Protein AF-A0A3D3T0Q2-F1 (afdb_monomer)

Sequence (87 aa):
LYTALQTGVIDATEWVAPYNDLASGFHQVAKYYYYPGWHETGSTLEMIINKEAWESLPADLQAMVETASRAANQHMLDEYTARNNAA

Structure (mmCIF, N/CA/C/O backbone):
data_AF-A0A3D3T0Q2-F1
#
_entry.id   AF-A0A3D3T0Q2-F1
#
loop_
_atom_site.group_PDB
_atom_site.id
_atom_site.type_symbol
_atom_site.label_atom_id
_atom_site.label_alt_id
_atom_site.label_comp_id
_atom_site.label_asym_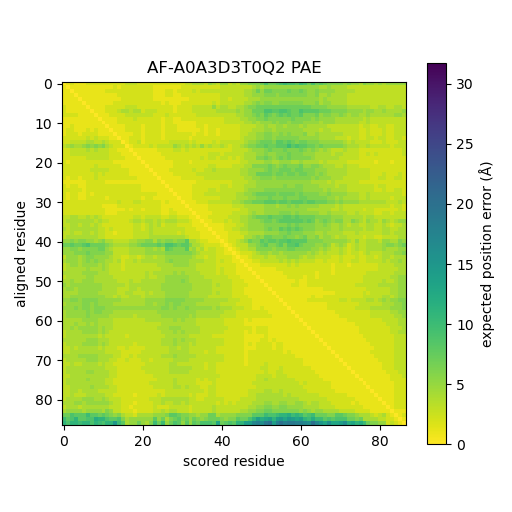id
_atom_site.label_entity_id
_atom_site.label_seq_id
_atom_site.pdbx_PDB_ins_code
_atom_site.Cartn_x
_atom_site.Cartn_y
_atom_site.Cartn_z
_atom_site.occupancy
_atom_site.B_iso_or_equiv
_atom_site.auth_seq_id
_atom_site.auth_comp_id
_atom_site.auth_asym_id
_atom_site.auth_atom_id
_atom_site.pdbx_PDB_model_num
ATOM 1 N N . LEU A 1 1 ? 8.543 9.016 -8.386 1.00 93.06 1 LEU A N 1
ATOM 2 C CA . LEU A 1 1 ? 9.279 7.857 -8.941 1.00 93.06 1 LEU A CA 1
ATOM 3 C C . LEU A 1 1 ? 9.423 7.942 -10.458 1.00 93.06 1 LEU A C 1
ATOM 5 O O . LEU A 1 1 ? 10.556 8.004 -10.908 1.00 93.06 1 LEU A O 1
ATOM 9 N N . TYR A 1 2 ? 8.335 8.062 -11.237 1.00 96.81 2 TYR A N 1
ATOM 10 C CA . TYR A 1 2 ? 8.402 8.066 -12.712 1.00 96.81 2 TYR A CA 1
ATOM 11 C C . TYR A 1 2 ? 9.415 9.067 -13.282 1.00 96.81 2 TYR A C 1
ATOM 13 O O . TYR A 1 2 ? 10.316 8.673 -14.008 1.00 96.81 2 TYR A O 1
ATOM 21 N N . THR A 1 3 ? 9.328 10.347 -12.902 1.00 97.50 3 THR A N 1
ATOM 22 C CA . THR A 1 3 ? 10.255 11.378 -13.400 1.00 97.50 3 THR A CA 1
ATOM 23 C C . THR A 1 3 ? 11.703 11.082 -13.027 1.00 97.50 3 THR A C 1
ATOM 25 O O . THR A 1 3 ? 12.572 11.248 -13.866 1.00 97.50 3 THR A O 1
ATOM 28 N N . ALA A 1 4 ? 11.967 10.611 -11.804 1.00 97.81 4 ALA A N 1
ATOM 29 C CA . ALA A 1 4 ? 13.323 10.273 -11.369 1.00 97.81 4 ALA A CA 1
ATOM 30 C C . ALA A 1 4 ? 13.904 9.098 -12.172 1.00 97.81 4 ALA A C 1
ATOM 32 O O . ALA A 1 4 ? 15.087 9.113 -12.498 1.00 97.81 4 ALA A O 1
ATOM 33 N N . LEU A 1 5 ? 13.068 8.116 -12.521 1.00 97.75 5 LEU A N 1
ATOM 34 C CA . LEU A 1 5 ? 13.440 7.001 -13.389 1.00 97.75 5 LEU A CA 1
ATOM 35 C C . LEU A 1 5 ? 13.647 7.473 -14.839 1.00 97.75 5 LEU A C 1
ATOM 37 O O . LEU A 1 5 ? 14.629 7.113 -15.475 1.00 97.75 5 LEU A O 1
ATOM 41 N N . GLN A 1 6 ? 12.771 8.349 -15.343 1.00 97.94 6 GLN A N 1
ATOM 42 C CA . GL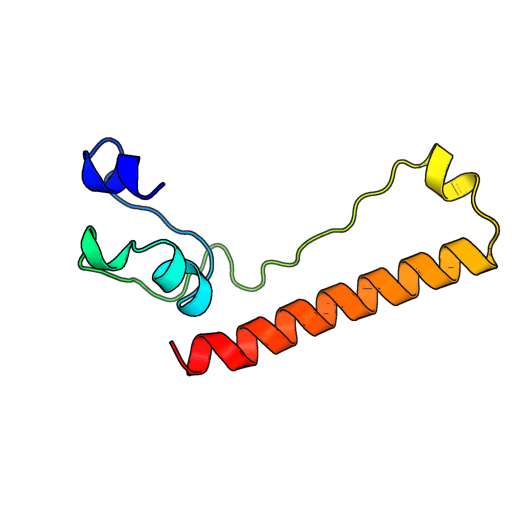N A 1 6 ? 12.862 8.932 -16.684 1.00 97.94 6 GLN A CA 1
ATOM 43 C C . GLN A 1 6 ? 14.127 9.781 -16.874 1.00 97.94 6 GLN A C 1
ATOM 45 O O . GLN A 1 6 ? 14.729 9.758 -17.945 1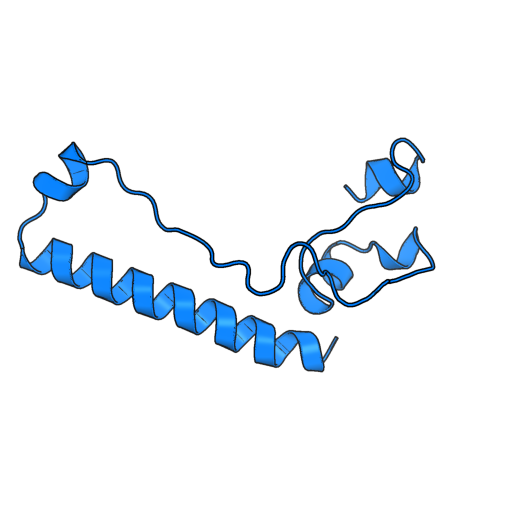.00 97.94 6 GLN A O 1
ATOM 50 N N . THR A 1 7 ? 14.515 10.558 -15.860 1.00 97.94 7 THR A N 1
ATOM 51 C CA . THR A 1 7 ? 15.701 11.424 -15.910 1.00 97.94 7 THR A CA 1
ATOM 52 C C . THR A 1 7 ? 16.991 10.702 -15.527 1.00 97.94 7 THR A C 1
ATOM 54 O O . THR A 1 7 ? 18.054 11.316 -15.601 1.00 97.94 7 THR A O 1
ATOM 57 N N . GLY A 1 8 ? 16.920 9.432 -15.113 1.00 96.75 8 GLY A N 1
ATOM 58 C CA . GLY A 1 8 ? 18.081 8.657 -14.670 1.00 96.75 8 GLY A CA 1
ATOM 59 C C . GLY A 1 8 ? 18.657 9.107 -13.324 1.00 96.75 8 GLY A C 1
ATOM 60 O O . GLY A 1 8 ? 19.824 8.862 -13.047 1.00 96.75 8 GLY A O 1
ATOM 61 N N . VAL A 1 9 ? 17.868 9.787 -12.484 1.00 98.50 9 VAL A N 1
ATOM 62 C CA . VAL A 1 9 ? 18.250 10.070 -11.085 1.00 98.50 9 VAL A CA 1
ATOM 63 C C . VAL A 1 9 ? 18.254 8.781 -10.257 1.00 98.50 9 VAL A C 1
ATOM 65 O O . VAL A 1 9 ? 19.024 8.667 -9.307 1.00 98.50 9 VAL A O 1
ATOM 68 N N . ILE A 1 10 ? 17.402 7.818 -10.623 1.00 98.31 10 ILE A N 1
ATOM 69 C CA . ILE A 1 10 ? 17.402 6.451 -10.093 1.00 98.31 10 ILE A CA 1
ATOM 70 C C . ILE A 1 10 ? 17.483 5.453 -11.251 1.00 98.31 10 ILE A C 1
ATOM 72 O O . ILE A 1 10 ? 16.875 5.673 -12.298 1.00 98.31 10 ILE A O 1
ATOM 76 N N . ASP A 1 11 ? 18.196 4.347 -11.040 1.00 98.19 11 ASP A N 1
ATOM 77 C CA . ASP A 1 11 ? 18.392 3.305 -12.062 1.00 98.19 11 ASP A CA 1
ATOM 78 C C . ASP A 1 11 ? 17.261 2.266 -12.087 1.00 98.19 11 ASP A C 1
ATOM 80 O O . ASP A 1 11 ? 17.016 1.610 -13.099 1.00 98.19 11 ASP A O 1
ATOM 84 N N . ALA A 1 12 ? 16.576 2.095 -10.956 1.00 97.81 12 ALA A N 1
ATOM 85 C CA . ALA A 1 12 ? 15.490 1.144 -10.777 1.00 97.81 12 ALA A CA 1
ATOM 86 C C . ALA A 1 12 ? 14.494 1.659 -9.731 1.00 97.81 12 ALA A C 1
ATOM 88 O O . ALA A 1 12 ? 14.832 2.484 -8.882 1.00 97.81 12 ALA A O 1
ATOM 89 N N . THR A 1 13 ? 13.268 1.150 -9.790 1.00 97.38 13 THR A N 1
ATOM 90 C CA . THR A 1 13 ? 12.232 1.370 -8.779 1.00 97.38 13 THR A CA 1
ATOM 91 C C . THR A 1 13 ? 11.450 0.082 -8.584 1.00 97.38 13 THR A C 1
ATOM 93 O O . THR A 1 13 ? 11.323 -0.719 -9.511 1.00 97.38 13 THR A O 1
ATOM 96 N N . GLU A 1 14 ? 10.905 -0.082 -7.391 1.00 96.25 14 GLU A N 1
ATOM 97 C CA . GLU A 1 14 ? 9.782 -0.972 -7.117 1.00 96.25 14 GLU A CA 1
ATOM 98 C C . GLU A 1 14 ? 8.573 -0.112 -6.706 1.00 96.25 14 GLU A C 1
ATOM 100 O O . GLU A 1 14 ? 8.720 1.114 -6.571 1.00 96.25 14 GLU A O 1
ATOM 105 N N . TRP A 1 15 ? 7.381 -0.711 -6.645 1.00 94.62 15 TRP A N 1
ATOM 106 C CA . TRP A 1 15 ? 6.210 -0.019 -6.112 1.00 94.62 15 TRP A CA 1
ATOM 107 C C . TRP A 1 15 ? 5.158 -0.958 -5.513 1.00 94.62 15 TRP A C 1
ATOM 109 O O . TRP A 1 15 ? 5.070 -1.062 -4.299 1.00 94.62 15 TRP A O 1
ATOM 119 N N . VAL A 1 16 ? 4.299 -1.594 -6.321 1.00 93.75 16 VAL A N 1
ATOM 120 C CA . VAL A 1 16 ? 3.277 -2.509 -5.776 1.00 93.75 16 VAL A CA 1
ATOM 121 C C . VAL A 1 16 ? 3.114 -3.740 -6.655 1.00 93.75 16 VAL A C 1
ATOM 123 O O . VAL A 1 16 ? 3.472 -4.846 -6.259 1.00 93.75 16 VAL A O 1
ATOM 126 N N . ALA A 1 17 ? 2.505 -3.575 -7.828 1.00 90.94 17 ALA A N 1
ATOM 127 C CA . ALA A 1 17 ? 2.053 -4.676 -8.671 1.00 90.94 17 ALA A CA 1
ATOM 128 C C . ALA A 1 17 ? 1.568 -4.135 -10.031 1.00 90.94 17 ALA A C 1
ATOM 130 O O . ALA A 1 17 ? 1.335 -2.925 -10.148 1.00 90.94 17 ALA A O 1
ATOM 131 N N . PRO A 1 18 ? 1.336 -4.998 -11.041 1.00 94.25 18 PRO A N 1
ATOM 132 C CA . PRO A 1 18 ? 1.011 -4.573 -12.402 1.00 94.25 18 PRO A CA 1
ATOM 133 C C . PRO A 1 18 ? -0.101 -3.521 -12.505 1.00 94.25 18 PRO A C 1
ATO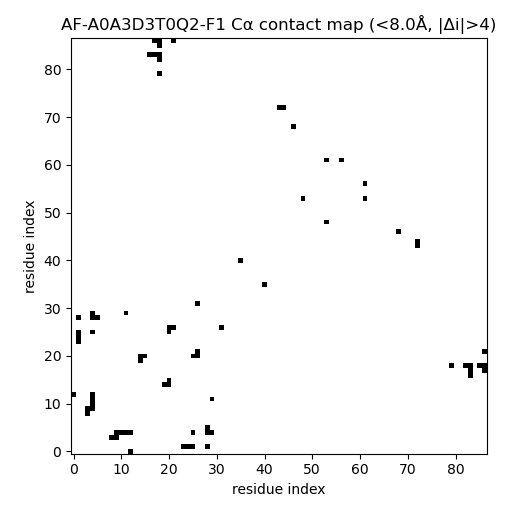M 135 O O . PRO A 1 18 ? 0.059 -2.536 -13.223 1.00 94.25 18 PRO A O 1
ATOM 138 N N . TYR A 1 19 ? -1.194 -3.664 -11.747 1.00 94.50 19 TYR A N 1
ATOM 139 C CA . TYR A 1 19 ? -2.321 -2.728 -11.789 1.00 94.50 19 TYR A CA 1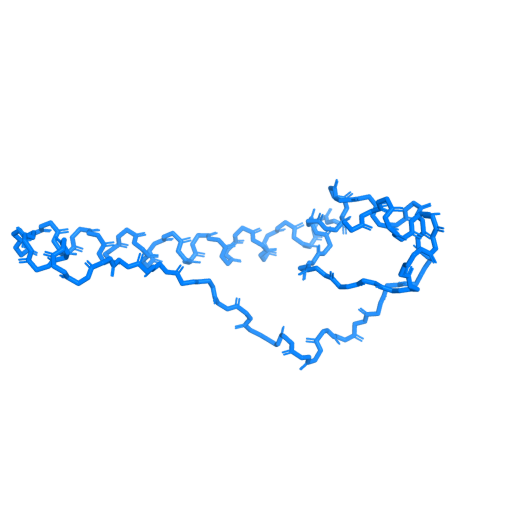
ATOM 140 C C . TYR A 1 19 ? -1.910 -1.285 -11.437 1.00 94.50 19 TYR A C 1
ATOM 142 O O . TYR A 1 19 ? -2.267 -0.339 -12.144 1.00 94.50 19 TYR A O 1
ATOM 150 N N . ASN A 1 20 ? -1.106 -1.105 -10.387 1.00 94.06 20 ASN A N 1
ATOM 151 C CA . ASN A 1 20 ? -0.652 0.218 -9.949 1.00 94.06 20 ASN A CA 1
ATOM 152 C C . ASN A 1 20 ? 0.526 0.726 -10.780 1.00 94.06 20 ASN A C 1
ATOM 154 O O . ASN A 1 20 ? 0.636 1.926 -11.055 1.00 94.06 20 ASN A O 1
ATOM 158 N N . ASP A 1 21 ? 1.413 -0.177 -11.179 1.00 96.06 21 ASP A N 1
ATOM 159 C CA . ASP A 1 21 ? 2.634 0.159 -11.901 1.00 96.06 21 ASP A CA 1
ATOM 160 C C . ASP A 1 21 ? 2.314 0.597 -13.340 1.00 96.06 21 ASP A C 1
ATOM 162 O O . ASP A 1 21 ? 2.962 1.504 -13.875 1.00 96.06 21 ASP A O 1
ATOM 166 N N . LEU A 1 22 ? 1.254 0.038 -13.943 1.00 94.31 22 LEU A N 1
ATOM 167 C CA . LEU A 1 22 ? 0.683 0.521 -15.202 1.00 94.31 22 LEU A CA 1
ATOM 168 C C . LEU A 1 22 ? 0.194 1.962 -15.086 1.00 94.31 22 LEU A C 1
ATOM 170 O O . LEU A 1 22 ? 0.566 2.793 -15.916 1.00 94.31 22 LEU A O 1
ATOM 174 N N . ALA A 1 23 ? -0.596 2.267 -14.051 1.00 94.06 23 ALA A N 1
ATOM 175 C CA . ALA A 1 23 ? -1.085 3.622 -13.800 1.00 94.06 23 ALA A CA 1
ATOM 176 C C . ALA A 1 23 ? 0.069 4.609 -13.549 1.00 94.06 23 ALA A C 1
ATOM 178 O O . ALA A 1 23 ? 0.000 5.768 -13.952 1.00 94.06 23 ALA A O 1
ATOM 179 N N . SER A 1 24 ? 1.153 4.131 -12.932 1.00 94.56 24 SER A N 1
ATOM 180 C CA . SER A 1 24 ? 2.372 4.908 -12.676 1.00 94.56 24 SER A CA 1
ATOM 181 C C . SER A 1 24 ? 3.266 5.070 -13.914 1.00 94.56 24 SER A C 1
ATOM 183 O O . SER A 1 24 ? 4.187 5.886 -13.905 1.00 94.56 24 SER A O 1
ATOM 185 N N . GLY A 1 25 ? 3.006 4.314 -14.986 1.00 96.56 25 GLY A N 1
ATOM 186 C CA . GLY A 1 25 ? 3.650 4.463 -16.290 1.00 96.56 25 GLY A CA 1
ATOM 187 C C . GLY A 1 25 ? 5.073 3.914 -16.390 1.00 96.56 25 GLY A C 1
ATOM 188 O O . GLY A 1 25 ? 5.723 4.146 -17.404 1.00 96.56 25 GLY A O 1
ATOM 189 N N . PHE A 1 26 ? 5.588 3.177 -15.398 1.00 97.25 26 PHE A N 1
ATOM 190 C CA . PHE A 1 26 ? 7.009 2.781 -15.364 1.00 97.25 26 PHE A CA 1
ATOM 191 C C . PHE A 1 26 ? 7.466 1.997 -16.602 1.00 97.25 26 PHE A C 1
ATOM 193 O O . PHE A 1 26 ? 8.594 2.175 -17.056 1.00 97.25 26 PHE A O 1
ATOM 200 N N . HIS A 1 27 ? 6.568 1.222 -17.214 1.00 96.00 27 HIS A N 1
ATOM 201 C CA . HIS A 1 27 ? 6.801 0.496 -18.467 1.00 96.00 27 HIS A CA 1
ATOM 202 C C . HIS A 1 27 ? 7.203 1.393 -19.657 1.00 96.00 27 HIS A C 1
ATOM 204 O O . HIS A 1 27 ? 7.772 0.908 -20.631 1.00 96.00 27 HIS A O 1
ATOM 210 N N . GLN A 1 28 ? 6.919 2.700 -19.604 1.00 97.31 28 GLN A N 1
ATOM 211 C CA . GLN A 1 28 ? 7.291 3.656 -20.654 1.00 97.31 28 GLN A CA 1
ATOM 212 C C . GLN A 1 28 ? 8.770 4.058 -20.586 1.00 97.31 28 GLN A C 1
ATOM 214 O O . GLN A 1 28 ? 9.332 4.506 -21.585 1.00 97.31 28 GLN A O 1
ATOM 219 N N . VAL A 1 29 ? 9.401 3.912 -19.416 1.00 97.50 29 VAL A N 1
ATOM 220 C CA . VAL A 1 29 ? 10.765 4.398 -19.140 1.00 97.50 29 VAL A CA 1
ATOM 221 C C . VAL A 1 29 ? 11.711 3.302 -18.639 1.00 97.50 29 VAL A C 1
ATOM 223 O O . VAL A 1 29 ? 12.923 3.481 -18.703 1.00 97.50 29 VAL A O 1
ATOM 226 N N . ALA A 1 30 ? 11.190 2.145 -18.222 1.00 97.38 30 ALA A N 1
ATOM 227 C CA . ALA A 1 30 ? 11.957 0.961 -17.849 1.00 97.38 30 ALA A CA 1
ATOM 228 C C . ALA A 1 30 ? 11.470 -0.279 -18.612 1.00 97.38 30 ALA A C 1
ATOM 230 O O . ALA A 1 30 ? 10.276 -0.552 -18.700 1.00 97.38 30 ALA A O 1
ATOM 231 N N . LYS A 1 31 ? 12.419 -1.041 -19.170 1.00 96.56 31 LYS A N 1
ATOM 232 C CA . LYS A 1 31 ? 12.134 -2.194 -20.048 1.00 96.56 31 LYS A CA 1
ATOM 233 C C . LYS A 1 31 ? 11.957 -3.516 -19.310 1.00 96.56 31 LYS A C 1
ATOM 235 O O . LYS A 1 31 ? 11.359 -4.437 -19.856 1.00 96.56 31 LYS A O 1
ATOM 240 N N . TYR A 1 32 ? 12.544 -3.637 -18.125 1.00 97.44 32 TYR A N 1
ATOM 241 C CA . TYR A 1 32 ? 12.594 -4.891 -17.385 1.00 97.44 32 TYR A CA 1
ATOM 242 C C . TYR A 1 32 ? 11.712 -4.797 -16.153 1.00 97.44 32 TYR A C 1
ATOM 244 O O . TYR A 1 32 ? 11.871 -3.878 -15.353 1.00 97.44 32 TYR A O 1
ATOM 252 N N . TYR A 1 33 ? 10.824 -5.777 -15.998 1.00 96.75 33 TYR A N 1
ATOM 253 C CA . TYR A 1 33 ? 9.959 -5.906 -14.836 1.00 96.75 33 TYR A CA 1
ATOM 254 C C . TYR A 1 33 ? 10.221 -7.256 -14.166 1.00 96.75 33 TYR A C 1
ATOM 256 O O . TYR A 1 33 ? 9.886 -8.310 -14.706 1.00 96.75 33 TYR A O 1
ATOM 264 N N . TYR A 1 34 ? 10.931 -7.223 -13.038 1.00 97.00 34 TYR A N 1
ATOM 265 C CA . TYR A 1 34 ? 11.379 -8.418 -12.324 1.00 97.00 34 TYR A CA 1
ATOM 266 C C . TYR A 1 34 ? 10.310 -8.930 -11.354 1.00 97.00 34 TYR A C 1
ATOM 268 O O . TYR A 1 34 ? 9.568 -8.149 -10.766 1.00 97.00 34 TYR A O 1
ATOM 276 N N . TYR A 1 35 ? 10.276 -10.249 -11.148 1.00 94.38 35 TYR A N 1
ATOM 277 C CA . TYR A 1 35 ? 9.417 -10.917 -10.169 1.00 94.38 35 TYR A CA 1
ATOM 278 C C . TYR A 1 35 ? 10.116 -12.175 -9.597 1.00 94.38 35 TYR A C 1
ATOM 280 O O . TYR A 1 35 ? 10.984 -12.736 -10.273 1.00 94.38 35 TYR A O 1
ATOM 288 N N . PRO A 1 36 ? 9.744 -12.653 -8.389 1.00 94.25 36 PRO A N 1
ATOM 289 C CA . PRO A 1 36 ? 8.847 -12.003 -7.431 1.00 94.25 36 PRO A CA 1
ATOM 290 C C . PRO A 1 36 ? 9.547 -10.876 -6.652 1.00 94.25 36 PRO A C 1
ATOM 292 O O . PRO A 1 36 ? 10.770 -10.879 -6.495 1.00 94.25 36 PRO A O 1
ATOM 295 N N . GLY A 1 37 ? 8.760 -9.944 -6.107 1.00 93.94 37 GLY A N 1
ATOM 296 C CA . GLY A 1 37 ? 9.213 -8.969 -5.111 1.00 93.94 37 GLY A CA 1
ATOM 297 C C . GLY A 1 37 ? 9.489 -9.652 -3.771 1.00 93.94 37 GLY A C 1
ATOM 298 O O . GLY A 1 37 ? 8.705 -9.557 -2.840 1.00 93.94 37 GLY A O 1
ATOM 299 N N . TRP A 1 38 ? 10.590 -10.397 -3.674 1.00 94.94 38 TRP A N 1
ATOM 300 C CA . TRP A 1 38 ? 10.905 -11.262 -2.527 1.00 94.94 38 TRP A CA 1
ATOM 301 C C . TRP A 1 38 ? 11.098 -10.516 -1.197 1.00 94.94 38 TRP A C 1
ATOM 303 O O . TRP A 1 38 ? 11.050 -11.144 -0.142 1.00 94.94 38 TRP A O 1
ATOM 313 N N . HIS A 1 39 ? 11.308 -9.200 -1.235 1.00 95.56 39 HIS A N 1
ATOM 314 C CA . HIS A 1 39 ? 11.361 -8.354 -0.043 1.00 95.56 39 HI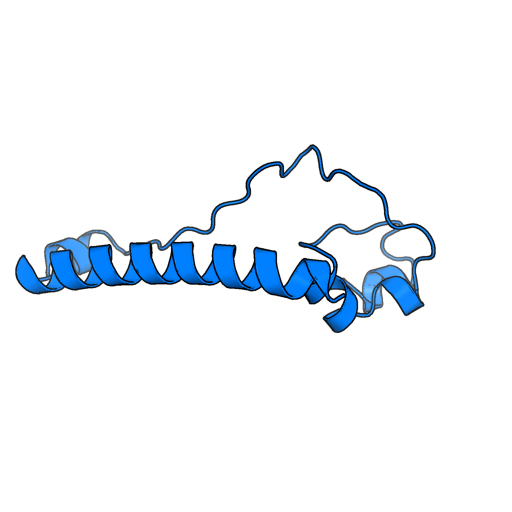S A CA 1
ATOM 315 C C . HIS A 1 39 ? 9.959 -8.028 0.511 1.00 95.56 39 HIS A C 1
ATOM 317 O O . HIS A 1 39 ? 9.831 -7.743 1.696 1.00 95.56 39 HIS A O 1
ATOM 323 N N . GLU A 1 40 ? 8.913 -8.162 -0.311 1.00 94.50 40 GLU A N 1
ATOM 324 C CA . GLU A 1 40 ? 7.522 -7.811 -0.009 1.00 94.50 40 GLU A CA 1
ATOM 325 C C . GLU A 1 40 ? 6.565 -8.949 -0.397 1.00 94.50 40 GLU A C 1
ATOM 327 O O . GLU A 1 40 ? 5.712 -8.846 -1.273 1.00 94.50 40 GLU A O 1
ATOM 332 N N . THR A 1 41 ? 6.706 -10.092 0.274 1.00 90.81 41 THR A N 1
ATOM 333 C CA . THR A 1 41 ? 5.911 -11.299 -0.036 1.00 90.81 41 THR A CA 1
ATOM 334 C C . THR A 1 41 ? 4.449 -11.238 0.425 1.00 90.81 41 THR A C 1
ATOM 336 O O . THR A 1 41 ? 3.664 -12.117 0.073 1.00 90.81 41 THR A O 1
ATOM 339 N N . GLY A 1 42 ? 4.074 -10.223 1.207 1.00 89.44 42 GLY A N 1
ATOM 340 C CA . GLY A 1 42 ? 2.750 -10.104 1.820 1.00 89.44 42 GLY A CA 1
ATOM 341 C C . GLY A 1 42 ? 2.533 -8.761 2.513 1.00 89.44 42 GLY A C 1
ATOM 342 O O . GLY A 1 42 ? 2.161 -8.728 3.687 1.00 89.44 42 GLY A O 1
ATOM 343 N N . SER A 1 43 ? 2.808 -7.658 1.812 1.00 89.50 43 SER A N 1
ATOM 344 C CA . SER A 1 43 ? 2.662 -6.303 2.354 1.00 89.50 43 SER A CA 1
ATOM 345 C C . SER A 1 43 ? 1.214 -6.035 2.769 1.00 89.50 43 SER A C 1
ATOM 347 O O . SER A 1 43 ? 0.302 -5.988 1.945 1.00 89.50 43 SER A O 1
ATOM 349 N N . THR A 1 44 ? 1.003 -5.877 4.075 1.00 91.00 44 THR A N 1
ATOM 350 C CA . THR A 1 44 ? -0.296 -5.538 4.660 1.00 91.00 44 THR A CA 1
ATOM 351 C C . THR A 1 44 ? -0.272 -4.078 5.077 1.00 91.00 44 THR A C 1
ATOM 353 O O . THR A 1 44 ? 0.645 -3.654 5.775 1.00 91.00 44 THR A O 1
ATOM 356 N N . LEU A 1 45 ? -1.279 -3.308 4.664 1.00 92.00 45 LEU A N 1
ATOM 357 C CA . LEU A 1 45 ? -1.409 -1.919 5.095 1.00 92.00 45 LEU A CA 1
ATOM 358 C C . LEU A 1 45 ? -2.091 -1.825 6.459 1.00 92.00 45 LEU A C 1
ATOM 360 O O . LEU A 1 45 ? -3.010 -2.587 6.774 1.00 92.00 45 LEU A O 1
ATOM 364 N N . GLU A 1 46 ? -1.656 -0.849 7.245 1.00 94.19 46 GLU A N 1
ATOM 365 C CA . GLU A 1 46 ? -2.093 -0.647 8.621 1.00 94.19 46 GLU A CA 1
ATOM 366 C C . GLU A 1 46 ? -3.017 0.564 8.732 1.00 94.19 46 GLU A C 1
ATOM 368 O O . GLU A 1 46 ? -2.832 1.585 8.067 1.00 94.19 46 GLU A O 1
ATOM 373 N N . MET A 1 47 ? -3.995 0.472 9.633 1.00 96.56 47 MET A N 1
ATOM 374 C CA . MET A 1 47 ? -4.733 1.636 10.100 1.00 96.56 47 MET A CA 1
ATOM 375 C C . MET A 1 47 ? -4.239 1.987 11.499 1.00 96.56 47 MET A C 1
ATOM 377 O O . MET A 1 47 ? -4.429 1.223 12.443 1.00 96.56 47 MET A O 1
ATOM 381 N N . ILE A 1 48 ? -3.605 3.149 11.624 1.00 97.75 48 ILE A N 1
ATOM 382 C CA . ILE A 1 48 ? -3.022 3.619 12.881 1.00 97.75 48 ILE A CA 1
ATOM 383 C C . ILE A 1 48 ? -3.910 4.728 13.441 1.00 97.75 48 ILE A C 1
ATOM 385 O O . ILE A 1 48 ? -4.234 5.689 12.744 1.00 97.75 48 ILE A O 1
ATOM 389 N N . ILE A 1 49 ? -4.290 4.603 14.712 1.00 97.94 49 ILE A N 1
ATOM 390 C CA . ILE A 1 49 ? -5.127 5.575 15.420 1.00 97.94 49 ILE A CA 1
ATOM 391 C C . ILE A 1 49 ? -4.345 6.108 16.620 1.00 97.94 49 ILE A C 1
ATOM 393 O O . ILE A 1 49 ? -3.658 5.355 17.312 1.00 97.94 49 ILE A O 1
ATOM 397 N N . ASN A 1 50 ? -4.462 7.409 16.896 1.00 98.62 50 ASN A N 1
ATOM 398 C CA . ASN A 1 50 ? -4.000 7.959 18.166 1.00 98.62 50 ASN A CA 1
ATOM 399 C C . ASN A 1 50 ? -4.706 7.248 19.337 1.00 98.62 50 ASN A C 1
ATOM 401 O O . ASN A 1 50 ? -5.926 7.082 19.334 1.00 98.62 50 ASN A O 1
ATOM 405 N N . LYS A 1 51 ? -3.929 6.864 20.351 1.00 98.44 51 LYS A N 1
ATOM 406 C CA . LYS A 1 51 ? -4.425 6.074 21.479 1.00 98.44 51 LYS A CA 1
ATOM 407 C C . LYS A 1 51 ? -5.504 6.793 22.296 1.00 98.44 51 LYS A C 1
ATOM 409 O O . LYS A 1 51 ? -6.523 6.188 22.597 1.00 98.44 51 LYS A O 1
ATOM 414 N N . GLU A 1 52 ? -5.311 8.068 22.622 1.00 98.75 52 GLU A N 1
ATOM 415 C CA . GLU A 1 52 ? -6.275 8.834 23.427 1.00 98.75 52 GLU A CA 1
ATOM 416 C C . GLU A 1 52 ? -7.600 9.009 22.675 1.00 98.75 52 GLU A C 1
ATOM 418 O O . GLU A 1 52 ? -8.675 8.832 23.245 1.00 98.75 52 GLU A O 1
ATOM 423 N N . ALA A 1 53 ? -7.530 9.281 21.368 1.00 98.56 53 ALA A N 1
ATOM 424 C CA . ALA A 1 53 ? -8.704 9.346 20.506 1.00 98.56 53 ALA A CA 1
ATOM 425 C C . ALA A 1 53 ? -9.458 8.010 20.479 1.00 98.56 53 ALA A C 1
ATOM 427 O O . ALA A 1 53 ? -10.677 7.998 20.637 1.00 98.56 53 ALA A O 1
ATOM 428 N N . TRP A 1 54 ? -8.740 6.892 20.336 1.00 98.50 54 TRP A N 1
ATOM 429 C CA . TRP A 1 54 ? -9.317 5.550 20.384 1.00 98.50 54 TRP A CA 1
ATOM 430 C C . TRP A 1 54 ? -10.021 5.262 21.712 1.00 98.50 54 TRP A C 1
ATOM 432 O O . TRP A 1 54 ? -11.170 4.824 21.727 1.00 98.50 54 TRP A O 1
ATOM 442 N N . GLU A 1 55 ? -9.355 5.551 22.828 1.00 98.50 55 GLU A N 1
ATOM 443 C CA . GLU A 1 55 ? -9.878 5.313 24.176 1.00 98.50 55 GLU A CA 1
ATOM 444 C C . GLU A 1 55 ? -11.061 6.232 24.518 1.00 98.50 55 GLU A C 1
ATOM 446 O O . GLU A 1 55 ? -11.900 5.863 25.336 1.00 98.50 55 GLU A O 1
ATOM 451 N N . SER A 1 56 ? -11.174 7.397 23.866 1.00 98.50 56 SER A N 1
ATOM 452 C CA . SER A 1 56 ? -12.328 8.293 24.013 1.00 98.50 56 SER A CA 1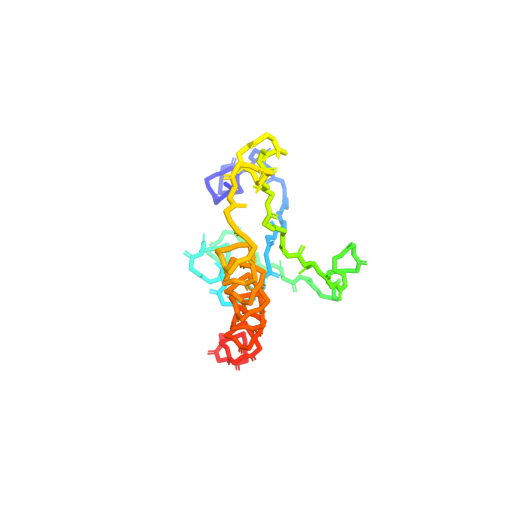
ATOM 453 C C . SER A 1 56 ? -13.609 7.777 23.345 1.00 98.50 56 SER A C 1
ATOM 455 O O . SER A 1 56 ? -14.697 8.276 23.643 1.00 98.50 56 SER A O 1
ATOM 457 N N . LEU A 1 57 ? -13.500 6.796 22.441 1.00 98.56 57 LEU A N 1
ATOM 458 C CA . LEU A 1 57 ? -14.654 6.234 21.749 1.00 98.56 57 LEU A CA 1
ATOM 459 C C . LEU A 1 57 ? -15.442 5.294 22.676 1.0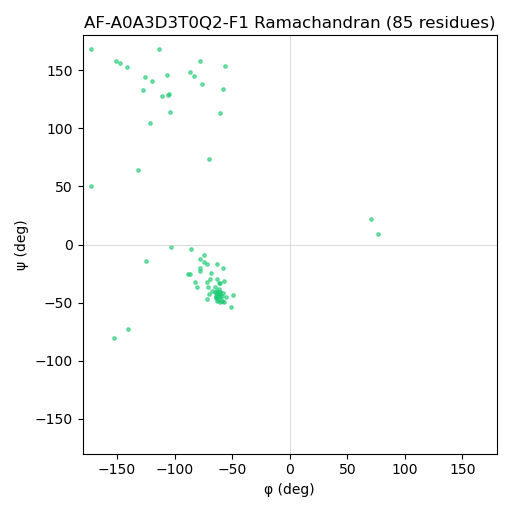0 98.56 57 LEU A C 1
ATOM 461 O O . LEU A 1 57 ? -14.852 4.449 23.352 1.00 98.56 57 LEU A O 1
ATOM 465 N N . PRO A 1 58 ? -16.783 5.360 22.659 1.00 98.75 58 PRO A N 1
ATOM 466 C CA . PRO A 1 58 ? -17.629 4.307 23.204 1.00 98.75 58 PRO A CA 1
ATOM 467 C C . PRO A 1 58 ? -17.331 2.935 22.575 1.00 98.75 58 PRO A C 1
ATOM 469 O O . PRO A 1 58 ? -16.894 2.840 21.425 1.00 98.75 58 PRO A O 1
ATOM 472 N N . ALA A 1 59 ? -17.604 1.862 23.320 1.00 98.62 59 ALA A N 1
ATOM 473 C CA . ALA A 1 59 ? -17.254 0.495 22.923 1.00 98.62 59 ALA A CA 1
ATOM 474 C C . ALA A 1 59 ? -17.905 0.042 21.600 1.00 98.62 59 ALA A C 1
ATOM 476 O O . ALA A 1 59 ? -17.306 -0.715 20.840 1.00 98.62 59 ALA A O 1
ATOM 477 N N . ASP A 1 60 ? -19.117 0.511 21.300 1.00 98.69 60 ASP A N 1
ATOM 478 C CA . ASP A 1 60 ? -19.794 0.235 20.032 1.00 98.69 60 ASP A CA 1
ATOM 479 C C . ASP A 1 60 ? -19.084 0.907 18.850 1.00 98.69 60 ASP A C 1
ATOM 481 O O . ASP A 1 60 ? -18.904 0.277 17.809 1.00 98.69 60 ASP A O 1
ATOM 485 N N . LEU A 1 61 ? -18.602 2.142 19.019 1.00 98.75 61 LEU A N 1
ATOM 486 C CA . LEU A 1 61 ? -17.837 2.835 17.982 1.00 98.75 61 LEU A CA 1
ATOM 487 C C . LEU A 1 61 ? -16.443 2.232 17.786 1.00 98.75 61 LEU A C 1
ATOM 489 O O . LEU A 1 61 ? -15.999 2.119 16.644 1.00 98.75 61 LEU A O 1
ATOM 493 N N . GLN A 1 62 ? -15.779 1.783 18.855 1.00 98.75 62 GLN A N 1
ATOM 494 C CA . GLN A 1 62 ? -14.539 1.006 18.732 1.00 98.75 62 GLN A CA 1
ATOM 495 C C . GLN A 1 62 ? -14.775 -0.257 17.885 1.00 98.75 62 GLN A C 1
ATOM 497 O O . GLN A 1 62 ? -14.088 -0.482 16.889 1.00 98.75 62 GLN A O 1
ATOM 502 N N . ALA A 1 63 ? -15.824 -1.027 18.191 1.00 98.69 63 ALA A N 1
ATOM 503 C CA . ALA A 1 63 ? -16.162 -2.230 17.431 1.00 98.69 63 ALA A CA 1
ATOM 504 C C . ALA A 1 63 ? -16.483 -1.939 15.951 1.00 98.69 63 ALA A C 1
ATOM 506 O O . ALA A 1 63 ? -16.093 -2.704 15.061 1.00 98.69 63 ALA A O 1
ATOM 507 N N . MET A 1 64 ? -17.171 -0.828 15.662 1.00 98.75 64 MET A N 1
ATOM 508 C CA . MET A 1 64 ? -17.446 -0.401 14.285 1.00 98.75 64 MET A CA 1
ATOM 509 C C . MET A 1 64 ? -16.164 -0.074 13.525 1.00 98.75 64 MET A C 1
ATOM 511 O O . MET A 1 64 ? -16.010 -0.510 12.384 1.00 98.75 64 MET A O 1
ATOM 515 N N . VAL A 1 65 ? -15.241 0.660 14.150 1.00 98.44 65 VAL A N 1
ATOM 516 C CA . VAL A 1 65 ? -13.965 1.018 13.529 1.00 98.44 65 VAL A CA 1
ATOM 517 C C . VAL A 1 65 ? -13.136 -0.233 13.247 1.00 98.44 65 VAL A C 1
ATOM 519 O O . VAL A 1 65 ? -12.730 -0.418 12.105 1.00 98.44 65 VAL A O 1
ATOM 522 N N . GLU A 1 66 ? -12.969 -1.141 14.215 1.00 98.25 66 GLU A N 1
ATOM 523 C CA . GLU A 1 66 ? -12.260 -2.414 13.997 1.00 98.25 66 GLU A CA 1
ATOM 524 C C . GLU A 1 66 ? -12.860 -3.217 12.838 1.00 98.25 66 GLU A C 1
ATOM 526 O O . GLU A 1 66 ? -12.143 -3.722 11.970 1.00 98.25 66 GLU A O 1
ATOM 531 N N . THR A 1 67 ? -14.190 -3.318 12.797 1.00 98.56 67 THR A N 1
ATOM 53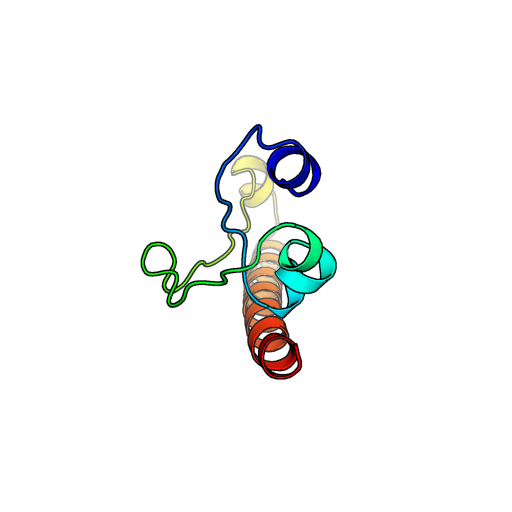2 C CA . THR A 1 67 ? -14.897 -4.050 11.741 1.00 98.56 67 THR A CA 1
ATOM 533 C C . THR A 1 67 ? -14.662 -3.411 10.375 1.00 98.56 67 THR A C 1
ATOM 535 O O . THR A 1 67 ? -14.348 -4.114 9.411 1.00 98.56 67 THR A O 1
ATOM 538 N N . ALA A 1 68 ? -14.764 -2.083 10.291 1.00 98.31 68 ALA A N 1
ATOM 539 C CA . ALA A 1 68 ? -14.529 -1.338 9.063 1.00 98.31 68 ALA A CA 1
ATOM 540 C C . ALA A 1 68 ? -13.078 -1.477 8.581 1.00 98.31 68 ALA A C 1
ATOM 542 O O . ALA A 1 68 ? -12.860 -1.712 7.396 1.00 98.31 68 ALA A O 1
ATOM 543 N N . SER A 1 69 ? -12.089 -1.411 9.478 1.00 98.12 69 SER A N 1
ATOM 544 C CA . SER A 1 69 ? -10.674 -1.595 9.131 1.00 98.12 69 SER A CA 1
ATOM 545 C C . SER A 1 69 ? -10.399 -2.977 8.557 1.00 98.12 69 SER A C 1
ATOM 547 O O . SER A 1 69 ? -9.725 -3.095 7.535 1.00 98.12 69 SER A O 1
ATOM 549 N N . ARG A 1 70 ? -10.947 -4.028 9.181 1.00 97.44 70 ARG A N 1
ATOM 550 C CA . ARG A 1 70 ? -10.795 -5.409 8.695 1.00 97.44 70 ARG A CA 1
ATOM 551 C C . ARG A 1 70 ? -11.445 -5.584 7.325 1.00 97.44 70 ARG A C 1
ATOM 553 O O . ARG A 1 70 ? -10.834 -6.171 6.438 1.00 97.44 70 ARG A O 1
ATOM 560 N N . ALA A 1 71 ? -12.648 -5.041 7.140 1.00 98.00 71 ALA A N 1
ATOM 561 C CA . ALA A 1 71 ? -13.347 -5.081 5.860 1.00 98.00 71 ALA A CA 1
ATOM 562 C C . ALA A 1 71 ? -12.589 -4.318 4.762 1.00 98.00 71 ALA A C 1
ATOM 564 O O . ALA A 1 71 ? -12.435 -4.837 3.661 1.00 98.00 71 ALA A O 1
ATOM 565 N N . ALA A 1 72 ? -12.073 -3.123 5.059 1.00 97.69 72 ALA A N 1
ATOM 566 C CA . ALA A 1 72 ? -11.296 -2.328 4.111 1.00 97.69 72 ALA A CA 1
ATOM 567 C C . ALA A 1 72 ? -9.983 -3.023 3.717 1.00 97.69 72 ALA A C 1
ATOM 569 O O . ALA A 1 72 ? -9.626 -3.036 2.540 1.00 97.69 72 ALA A O 1
ATOM 570 N N . ASN A 1 73 ? -9.291 -3.641 4.680 1.00 96.88 73 ASN A N 1
ATOM 571 C CA . ASN A 1 73 ? -8.061 -4.386 4.423 1.00 96.88 73 ASN A CA 1
ATOM 572 C C . ASN A 1 73 ? -8.312 -5.606 3.516 1.00 96.88 73 ASN A C 1
ATOM 574 O O . ASN A 1 73 ? -7.606 -5.784 2.525 1.00 96.88 73 ASN A O 1
ATOM 578 N N . GLN A 1 74 ? -9.368 -6.384 3.787 1.00 96.56 74 GLN A N 1
ATOM 579 C CA . GLN A 1 74 ? -9.753 -7.507 2.927 1.00 96.56 74 GLN A CA 1
ATOM 580 C C . GLN A 1 74 ? -10.170 -7.035 1.530 1.00 96.56 74 GLN A C 1
ATOM 582 O O . GLN A 1 74 ? -9.701 -7.577 0.534 1.00 96.56 74 GLN A O 1
ATOM 587 N N . HIS A 1 75 ? -11.000 -5.991 1.448 1.00 96.62 75 HIS A N 1
ATOM 588 C CA . HIS A 1 75 ? -11.451 -5.435 0.174 1.00 96.62 75 HIS A CA 1
ATOM 589 C C . HIS A 1 75 ? -10.275 -4.986 -0.702 1.00 96.62 75 HIS A C 1
ATOM 591 O O . HIS A 1 75 ? -10.264 -5.242 -1.902 1.00 96.62 75 HIS A O 1
ATOM 597 N N . MET A 1 76 ? -9.265 -4.348 -0.106 1.00 95.62 76 MET A N 1
ATOM 598 C CA . MET A 1 76 ? -8.042 -3.967 -0.809 1.00 95.62 76 MET A CA 1
ATOM 599 C C . MET A 1 76 ? -7.329 -5.191 -1.405 1.00 95.62 76 MET A C 1
ATOM 601 O O . MET A 1 76 ? -6.973 -5.171 -2.583 1.00 95.62 76 MET A O 1
ATOM 605 N N . LEU A 1 77 ? -7.131 -6.259 -0.624 1.00 94.75 77 LEU A N 1
ATOM 606 C CA . LEU A 1 77 ? -6.486 -7.483 -1.110 1.00 94.75 77 LEU A CA 1
ATOM 607 C C . LEU A 1 77 ? -7.285 -8.137 -2.248 1.00 94.75 77 LEU A C 1
ATOM 609 O O . LEU A 1 77 ? -6.701 -8.558 -3.251 1.00 94.75 77 LEU A O 1
ATOM 613 N N . ASP A 1 78 ? -8.609 -8.190 -2.113 1.00 95.25 78 ASP A N 1
ATOM 614 C CA . ASP A 1 78 ? -9.505 -8.743 -3.128 1.00 95.25 78 ASP A CA 1
ATOM 615 C C . ASP A 1 78 ? -9.419 -7.935 -4.434 1.00 95.25 78 ASP A C 1
ATOM 617 O O . ASP A 1 78 ? -9.300 -8.508 -5.521 1.00 95.25 78 ASP A O 1
ATOM 621 N N . GLU A 1 79 ? -9.408 -6.601 -4.337 1.00 94.56 79 GLU A N 1
ATOM 622 C CA . GLU A 1 79 ? -9.270 -5.705 -5.487 1.00 94.56 79 GLU A CA 1
ATOM 623 C C . GLU A 1 79 ? -7.931 -5.905 -6.207 1.00 94.56 79 GLU A C 1
ATOM 625 O O . GLU A 1 79 ? -7.921 -6.074 -7.429 1.00 94.56 79 GLU A O 1
ATOM 630 N N . TYR A 1 80 ? -6.810 -5.945 -5.478 1.00 93.56 80 TYR A N 1
ATOM 631 C CA . TYR A 1 80 ? -5.496 -6.209 -6.074 1.00 93.56 80 TYR A CA 1
ATOM 632 C C . TYR A 1 80 ? -5.433 -7.585 -6.730 1.00 93.56 80 TYR A C 1
ATOM 634 O O . TYR A 1 80 ? -4.926 -7.711 -7.845 1.00 93.56 80 TYR A O 1
ATOM 642 N N . THR A 1 81 ? -5.979 -8.611 -6.077 1.00 92.94 81 THR A N 1
ATOM 643 C CA . THR A 1 81 ? -6.026 -9.971 -6.626 1.00 92.94 81 THR A CA 1
ATOM 644 C C . THR A 1 81 ? -6.813 -10.007 -7.936 1.00 92.94 81 THR A C 1
ATOM 646 O O . THR A 1 81 ? -6.391 -10.649 -8.897 1.00 92.94 81 THR A O 1
ATOM 649 N N . ALA A 1 82 ? -7.935 -9.289 -8.017 1.00 94.00 82 ALA A N 1
ATOM 650 C CA . ALA A 1 82 ? -8.740 -9.223 -9.231 1.00 94.00 82 ALA A CA 1
ATOM 651 C C . ALA A 1 82 ? -8.066 -8.403 -10.345 1.00 94.00 82 ALA A C 1
ATOM 653 O O . ALA A 1 82 ? -8.022 -8.841 -11.494 1.00 94.00 82 ALA A O 1
ATOM 654 N N . ARG A 1 83 ? -7.547 -7.211 -10.024 1.00 94.19 83 ARG A N 1
ATOM 655 C CA . ARG A 1 83 ? -7.081 -6.241 -11.028 1.00 94.19 83 ARG A CA 1
ATOM 656 C C . ARG A 1 83 ? -5.676 -6.504 -11.544 1.00 94.19 83 ARG A C 1
ATOM 658 O O . ARG A 1 83 ? -5.433 -6.260 -12.720 1.00 94.19 83 ARG A O 1
ATOM 665 N N . ASN A 1 84 ? -4.775 -7.050 -10.726 1.00 91.75 84 ASN A N 1
ATOM 666 C CA . ASN A 1 84 ? -3.427 -7.395 -11.189 1.00 91.75 84 ASN A CA 1
ATOM 667 C C . ASN A 1 84 ? -3.438 -8.478 -12.274 1.00 91.75 84 ASN A C 1
ATOM 669 O O . ASN A 1 84 ? -2.569 -8.473 -13.134 1.00 91.75 84 ASN A O 1
ATOM 673 N N . ASN A 1 85 ? -4.427 -9.375 -12.267 1.00 85.69 85 ASN A N 1
ATOM 674 C CA . ASN A 1 85 ? -4.562 -10.421 -13.286 1.00 85.69 85 ASN A CA 1
ATOM 675 C C . ASN A 1 85 ? -5.064 -9.899 -14.643 1.00 85.69 85 ASN A C 1
ATOM 677 O O . ASN A 1 85 ? -5.002 -10.624 -15.632 1.00 85.69 85 ASN A O 1
ATOM 681 N N . ALA A 1 86 ? -5.604 -8.678 -14.683 1.00 87.00 86 ALA A N 1
ATOM 682 C CA . ALA A 1 86 ? -6.130 -8.047 -15.894 1.00 87.00 86 ALA A CA 1
ATOM 683 C C . ALA A 1 86 ? -5.184 -6.984 -16.487 1.00 87.00 86 ALA A C 1
ATOM 685 O O . ALA A 1 86 ? -5.524 -6.380 -17.505 1.00 87.00 86 ALA A O 1
ATOM 686 N N . ALA A 1 87 ? -4.056 -6.733 -15.822 1.00 81.62 87 ALA A N 1
ATOM 687 C CA . ALA A 1 87 ? -3.039 -5.750 -16.178 1.00 81.62 87 ALA A CA 1
ATOM 688 C C . ALA A 1 87 ? -1.980 -6.340 -17.123 1.00 81.62 87 ALA A C 1
ATOM 690 O O . ALA A 1 87 ? -1.617 -7.524 -16.944 1.00 81.62 87 ALA A O 1
#

pLDDT: mean 95.8, std 3.15, range [81.62, 98.75]

Radius of gyration: 18.05 Å; Cα contacts (8 Å, |Δi|>4): 39; chains: 1; bounding box: 38×23×45 Å

Mean predicted aligned error: 3.25 Å

Secondary structure (DSSP, 8-state):
-HHHHHTTSSS----S-HHHHHHHTGGGT--------TT-SS--------HHHHHTS-HHHHHHHHHHHHHHHHHHHHHHHHHHTT-

Foldseek 3Di:
DQVCLQVVVDVDDDDPADLVVVVVVNVVRDVDDDDDPVVCPDDFDDDDDDPVVLVPDDPVVNVVVVVVRVVVRVVVVVVCVVRRVVD

Solvent-accessible surface area (backbone atoms only — not comparable to full-atom values): 5610 Å² total; per-residue (Å²): 108,53,66,40,45,64,72,60,78,34,95,76,83,86,89,86,48,54,46,59,40,58,78,57,44,46,73,80,67,44,93,79,84,85,76,80,61,79,92,59,85,73,82,76,86,83,87,87,72,62,63,69,66,56,68,67,45,55,71,68,57,47,52,50,52,56,51,49,53,54,51,53,52,51,50,52,53,53,48,50,63,58,43,37,76,74,88